Protein AF-A0A928FEE1-F1 (afdb_monomer)

Structure (mmCIF, N/CA/C/O backbone):
data_AF-A0A928FEE1-F1
#
_entry.id   AF-A0A928FEE1-F1
#
loop_
_atom_site.group_PDB
_atom_site.id
_atom_site.type_symbol
_atom_site.label_atom_id
_atom_site.label_alt_id
_atom_site.label_comp_id
_atom_site.label_asym_id
_atom_site.label_entity_id
_atom_site.label_seq_id
_atom_site.pdbx_PDB_ins_code
_atom_site.Cartn_x
_atom_site.Cartn_y
_atom_site.Cartn_z
_atom_site.occupancy
_atom_site.B_iso_or_equiv
_atom_site.auth_seq_id
_atom_site.auth_comp_id
_atom_site.auth_asym_id
_atom_site.auth_atom_id
_atom_site.pdbx_PDB_model_num
ATOM 1 N N . MET A 1 1 ? -19.391 0.045 29.790 1.00 41.47 1 MET A N 1
ATOM 2 C CA . MET A 1 1 ? -18.999 -0.230 28.388 1.00 41.47 1 MET A CA 1
ATOM 3 C C . MET A 1 1 ? -17.915 0.767 28.005 1.00 41.47 1 MET A C 1
ATOM 5 O O . MET A 1 1 ? -18.236 1.896 27.651 1.00 41.47 1 MET A O 1
ATOM 9 N N . ASN A 1 2 ? -16.640 0.400 28.156 1.00 43.00 2 ASN A N 1
ATOM 10 C CA . ASN A 1 2 ? -15.545 1.257 27.702 1.00 43.00 2 ASN A CA 1
ATOM 11 C C . ASN A 1 2 ? -15.552 1.245 26.174 1.00 43.00 2 ASN A C 1
ATOM 13 O O . ASN A 1 2 ? -15.240 0.231 25.556 1.00 43.00 2 ASN A O 1
ATOM 17 N N . LYS A 1 3 ? -15.957 2.361 25.562 1.00 52.31 3 LYS A N 1
ATOM 18 C CA . LYS A 1 3 ? -15.656 2.625 24.158 1.00 52.31 3 LYS A CA 1
ATOM 19 C C . LYS A 1 3 ? -14.149 2.828 24.095 1.00 52.31 3 LYS A C 1
ATOM 21 O O . LYS A 1 3 ? -13.680 3.943 24.295 1.00 52.31 3 LYS A O 1
ATOM 26 N N . GLU A 1 4 ? -13.392 1.755 23.883 1.00 59.00 4 GLU A N 1
ATOM 27 C CA . GLU A 1 4 ? -12.028 1.891 23.391 1.00 59.00 4 GLU A CA 1
ATOM 28 C C . GLU A 1 4 ? -12.129 2.694 22.097 1.00 59.00 4 GLU A C 1
ATOM 30 O O . GLU A 1 4 ? -12.570 2.202 21.057 1.00 59.00 4 GLU A O 1
ATOM 35 N N . THR A 1 5 ? -11.820 3.985 22.176 1.00 59.41 5 THR A N 1
ATOM 36 C CA . THR A 1 5 ? -11.564 4.806 21.003 1.00 59.41 5 THR A CA 1
ATOM 37 C C . THR A 1 5 ? -10.465 4.090 20.245 1.00 59.41 5 THR A C 1
ATOM 39 O O . THR A 1 5 ? -9.312 4.117 20.678 1.00 59.41 5 THR A O 1
ATOM 42 N N . LYS A 1 6 ? -10.834 3.387 19.167 1.00 68.94 6 LYS A N 1
ATOM 43 C CA . LYS A 1 6 ? -9.885 2.758 18.254 1.00 68.94 6 LYS A CA 1
ATOM 44 C C . LYS A 1 6 ? -8.855 3.822 17.895 1.00 68.94 6 LYS A C 1
ATOM 46 O O . LYS A 1 6 ? -9.190 4.782 17.202 1.00 68.94 6 LYS A O 1
ATOM 51 N N . LYS A 1 7 ? -7.641 3.710 18.442 1.00 86.75 7 LYS A N 1
ATOM 52 C CA . LYS A 1 7 ? -6.569 4.672 18.182 1.00 86.75 7 LYS A CA 1
ATOM 53 C C . LYS A 1 7 ? -6.224 4.549 16.706 1.00 86.75 7 LYS A C 1
ATOM 55 O O . LYS A 1 7 ? -5.647 3.550 16.290 1.00 86.75 7 LYS A O 1
ATOM 60 N N . LEU A 1 8 ? -6.664 5.521 15.916 1.00 93.06 8 LEU A N 1
ATOM 61 C CA . LEU A 1 8 ? -6.320 5.594 14.506 1.00 93.06 8 LEU A CA 1
A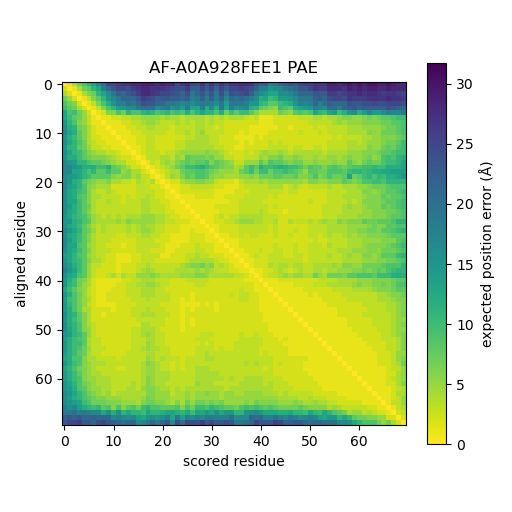TOM 62 C C . LEU A 1 8 ? -4.888 6.110 14.373 1.00 93.06 8 LEU A C 1
ATOM 64 O O . LEU A 1 8 ? -4.453 6.950 15.162 1.00 93.06 8 LEU A O 1
ATOM 68 N N . VAL A 1 9 ? -4.179 5.628 13.360 1.00 93.69 9 VAL A N 1
ATOM 69 C CA . VAL A 1 9 ? -2.813 6.044 13.041 1.00 93.69 9 VAL A CA 1
ATOM 70 C C . VAL A 1 9 ? -2.783 6.761 11.692 1.00 93.69 9 VAL A C 1
ATOM 72 O O . VAL A 1 9 ? -3.511 6.356 10.778 1.00 93.69 9 VAL A O 1
ATOM 75 N N . PRO A 1 10 ? -1.980 7.829 11.552 1.00 94.62 10 PRO A N 1
ATOM 76 C CA . PRO A 1 10 ? -1.786 8.485 10.272 1.00 94.62 10 PRO A CA 1
ATOM 77 C C . PRO A 1 10 ? -0.936 7.602 9.362 1.00 94.62 10 PRO A C 1
ATOM 79 O O . PRO A 1 10 ? 0.091 7.072 9.778 1.00 94.62 10 PRO A O 1
ATOM 82 N N . ILE A 1 11 ? -1.334 7.503 8.101 1.00 93.62 11 ILE A N 1
ATOM 83 C CA . ILE A 1 11 ? -0.543 6.883 7.044 1.00 93.62 11 ILE A CA 1
ATOM 84 C C . ILE A 1 11 ? -0.484 7.803 5.828 1.00 93.62 11 ILE A C 1
ATOM 86 O O . ILE A 1 11 ? -1.385 8.615 5.602 1.00 93.62 11 ILE A O 1
ATOM 90 N N . PHE A 1 12 ? 0.563 7.643 5.030 1.00 93.75 12 PHE A N 1
ATOM 91 C CA . PHE A 1 12 ? 0.708 8.283 3.731 1.00 93.75 12 PHE A CA 1
ATOM 92 C C . PHE A 1 12 ? 1.272 7.261 2.747 1.00 93.75 12 PHE A C 1
ATOM 94 O O . PHE A 1 12 ? 2.299 6.643 3.021 1.00 93.75 12 PHE A O 1
ATOM 101 N N . ILE A 1 13 ? 0.596 7.080 1.612 1.00 92.19 13 ILE A N 1
ATOM 102 C CA . ILE A 1 13 ? 1.075 6.236 0.514 1.00 92.19 13 ILE A CA 1
ATOM 103 C C . ILE A 1 13 ? 1.408 7.166 -0.652 1.00 92.19 13 ILE A C 1
ATOM 105 O O . ILE A 1 13 ? 0.497 7.839 -1.140 1.00 92.19 13 ILE A O 1
ATOM 109 N N . PRO A 1 14 ? 2.667 7.247 -1.113 1.00 90.38 14 PRO A N 1
ATOM 110 C CA . PRO A 1 14 ? 3.007 8.068 -2.265 1.00 90.38 14 PRO A CA 1
ATOM 111 C C . PRO A 1 14 ? 2.366 7.498 -3.532 1.00 90.38 14 PRO A C 1
ATOM 113 O O . PRO A 1 14 ? 2.246 6.286 -3.695 1.00 90.38 14 PRO A O 1
ATOM 116 N N . LYS A 1 15 ? 1.979 8.379 -4.452 1.00 91.62 15 LYS A N 1
ATOM 117 C CA . LYS A 1 15 ? 1.485 7.972 -5.767 1.00 91.62 15 LYS A CA 1
ATOM 118 C C . LYS A 1 15 ? 2.671 7.566 -6.640 1.00 91.62 15 LYS A C 1
ATOM 120 O O . LYS A 1 15 ? 3.522 8.409 -6.916 1.00 91.62 15 LYS A O 1
ATOM 125 N N . ARG A 1 16 ? 2.735 6.299 -7.060 1.00 84.50 16 ARG A N 1
ATOM 126 C CA . ARG A 1 16 ? 3.858 5.788 -7.871 1.00 84.50 16 ARG A CA 1
ATOM 127 C C . ARG A 1 16 ? 3.632 5.950 -9.372 1.00 84.50 16 ARG A C 1
ATOM 129 O O . ARG A 1 16 ? 4.557 6.303 -10.093 1.00 84.50 16 ARG A O 1
ATOM 136 N N . PHE A 1 17 ? 2.397 5.756 -9.837 1.00 82.25 17 PHE A N 1
ATOM 137 C CA . PHE A 1 17 ? 2.063 5.794 -11.262 1.00 82.25 17 PHE A CA 1
ATOM 138 C C . PHE A 1 17 ? 0.838 6.659 -11.555 1.00 82.25 17 PHE A C 1
ATOM 140 O O . PHE A 1 17 ? -0.016 6.924 -10.701 1.00 82.25 17 PHE A O 1
ATOM 147 N N . LYS A 1 18 ? 0.723 7.094 -12.813 1.00 79.62 18 LYS A N 1
ATOM 148 C CA . LYS A 1 18 ? -0.474 7.776 -13.306 1.00 79.62 18 LYS A CA 1
ATOM 149 C C . LYS A 1 18 ? -1.642 6.780 -13.311 1.00 79.62 18 LYS A C 1
ATOM 151 O O . LYS A 1 18 ? -1.634 5.837 -14.089 1.00 79.62 18 LYS A O 1
ATOM 156 N N . GLY A 1 19 ? -2.626 7.005 -12.440 1.00 80.56 19 GLY A N 1
ATOM 157 C CA . GLY A 1 19 ? -3.819 6.157 -12.285 1.00 80.56 19 GLY A CA 1
ATOM 158 C C . GLY A 1 19 ? -3.858 5.338 -10.993 1.00 80.56 19 GLY A C 1
ATOM 159 O O . GLY A 1 19 ? -4.903 4.792 -10.655 1.00 80.56 19 GLY A O 1
ATOM 160 N N . ASP A 1 20 ? -2.764 5.302 -10.231 1.00 84.25 20 ASP A N 1
ATOM 161 C CA . ASP A 1 20 ? -2.750 4.696 -8.900 1.00 84.25 20 ASP A CA 1
ATOM 162 C C . ASP A 1 20 ? -3.346 5.681 -7.887 1.00 84.25 20 ASP A C 1
ATOM 164 O O . ASP A 1 20 ? -2.614 6.417 -7.233 1.00 84.25 20 ASP A O 1
ATOM 168 N N . ASP A 1 21 ? -4.676 5.801 -7.858 1.00 90.62 21 ASP A N 1
ATOM 169 C CA . ASP A 1 21 ? -5.399 6.725 -6.967 1.00 90.62 21 ASP A CA 1
ATOM 170 C C . ASP A 1 21 ? -5.784 6.080 -5.627 1.00 90.62 21 ASP A C 1
ATOM 172 O O . ASP A 1 21 ? -6.032 6.783 -4.641 1.00 90.62 21 ASP A O 1
ATOM 176 N N . VAL A 1 22 ? -5.835 4.746 -5.576 1.00 91.69 22 VAL A N 1
ATOM 177 C CA . VAL A 1 22 ? -6.234 3.980 -4.392 1.00 91.69 22 VAL A CA 1
ATOM 178 C C . VAL A 1 22 ? -5.444 2.683 -4.267 1.00 91.69 22 VAL A C 1
ATOM 180 O O . VAL A 1 22 ? -5.349 1.897 -5.204 1.00 91.69 22 VAL A O 1
ATOM 183 N N . ARG A 1 23 ? -4.993 2.397 -3.046 1.00 90.31 23 ARG A N 1
ATOM 184 C CA . ARG A 1 23 ? -4.492 1.085 -2.644 1.00 90.31 23 ARG A CA 1
ATOM 185 C C . ARG A 1 23 ? -5.550 0.331 -1.857 1.00 90.31 23 ARG A C 1
ATOM 187 O O . ARG A 1 23 ? -6.250 0.917 -1.035 1.00 90.31 23 ARG A O 1
ATOM 194 N N . THR A 1 24 ? -5.645 -0.976 -2.065 1.00 92.62 24 THR A N 1
ATOM 195 C CA . THR A 1 24 ? -6.587 -1.827 -1.329 1.00 92.62 24 THR A CA 1
ATOM 196 C C . THR A 1 24 ? -5.835 -2.837 -0.475 1.00 92.62 24 THR A C 1
ATOM 198 O O . THR A 1 24 ? -4.924 -3.498 -0.963 1.00 92.62 24 THR A O 1
ATOM 201 N N . VAL A 1 25 ? -6.230 -2.970 0.790 1.00 92.75 25 VAL A N 1
ATOM 202 C CA . VAL A 1 25 ? -5.701 -3.980 1.719 1.00 92.75 25 VAL A CA 1
ATOM 203 C C . VAL A 1 25 ? -6.844 -4.784 2.332 1.00 92.75 25 VAL A C 1
ATOM 205 O O . VAL A 1 25 ? -7.934 -4.252 2.554 1.00 92.75 25 VAL A O 1
ATOM 208 N N . SER A 1 26 ? -6.591 -6.066 2.602 1.00 94.44 26 SER A N 1
ATOM 209 C CA . SER A 1 26 ? -7.528 -6.965 3.278 1.00 94.44 26 SER A CA 1
ATOM 210 C C . SER A 1 26 ? -6.909 -7.491 4.567 1.00 94.44 26 SER A C 1
ATOM 212 O O . SER A 1 26 ? -5.791 -7.999 4.551 1.00 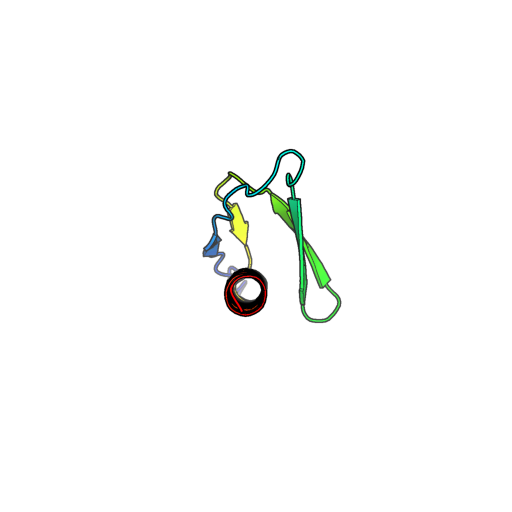94.44 26 SER A O 1
ATOM 214 N N . VAL A 1 27 ? -7.630 -7.370 5.679 1.00 94.06 27 VAL A N 1
ATOM 215 C CA . VAL A 1 27 ? -7.225 -7.885 6.993 1.00 94.06 27 VAL A CA 1
ATOM 216 C C . VAL A 1 27 ? -8.403 -8.649 7.581 1.00 94.06 27 VAL A C 1
ATOM 218 O O . VAL A 1 27 ? -9.474 -8.076 7.780 1.00 94.06 27 VAL A O 1
ATOM 221 N N . ASN A 1 28 ? -8.221 -9.941 7.864 1.00 94.00 28 ASN A N 1
ATOM 222 C CA . ASN A 1 28 ? -9.252 -10.811 8.450 1.00 94.00 28 ASN A CA 1
ATOM 223 C C . ASN A 1 28 ? -10.608 -10.725 7.715 1.00 94.00 28 ASN A C 1
ATOM 225 O O . ASN A 1 28 ? -11.658 -10.570 8.340 1.00 94.00 28 ASN A O 1
ATOM 229 N N . GLY A 1 29 ? -10.579 -10.747 6.377 1.00 93.94 29 GLY A N 1
ATOM 230 C CA . GLY A 1 29 ? -11.774 -10.670 5.525 1.00 93.94 29 GLY A CA 1
ATOM 231 C C . GLY A 1 29 ? -12.406 -9.278 5.402 1.00 93.94 29 GLY A C 1
ATOM 232 O O . GLY A 1 29 ? -13.439 -9.134 4.752 1.00 93.94 29 GLY A O 1
ATOM 233 N N . LYS A 1 30 ? -11.811 -8.241 6.004 1.00 94.44 30 LYS A N 1
ATOM 234 C CA . LYS A 1 30 ? -12.256 -6.848 5.869 1.00 94.44 30 LYS A CA 1
ATOM 235 C C . LYS A 1 30 ? -11.373 -6.103 4.885 1.00 94.44 30 LYS A C 1
ATOM 237 O O . LYS A 1 30 ? -10.155 -6.124 5.025 1.00 94.44 30 LYS A O 1
ATOM 242 N N . TYR A 1 31 ? -11.994 -5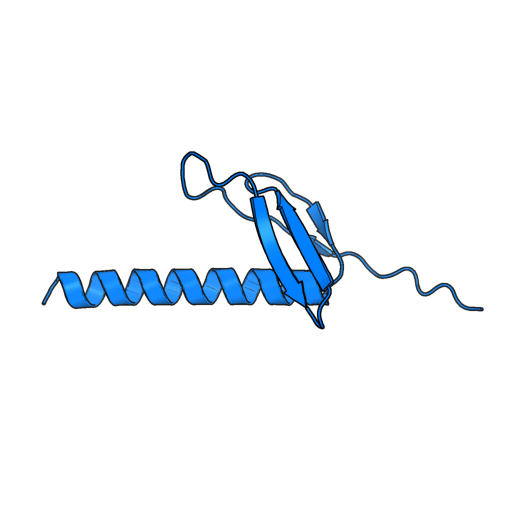.377 3.963 1.00 92.88 31 TYR A N 1
ATOM 243 C CA . TYR A 1 31 ? -11.299 -4.585 2.952 1.00 92.88 31 TYR A CA 1
ATOM 244 C C . TYR A 1 31 ? -11.257 -3.104 3.323 1.00 92.88 31 TYR A C 1
ATOM 246 O O . TYR A 1 31 ? -12.217 -2.554 3.872 1.00 92.88 31 TYR A O 1
ATOM 254 N N . LYS A 1 32 ? -10.153 -2.442 2.977 1.00 92.38 32 LYS A N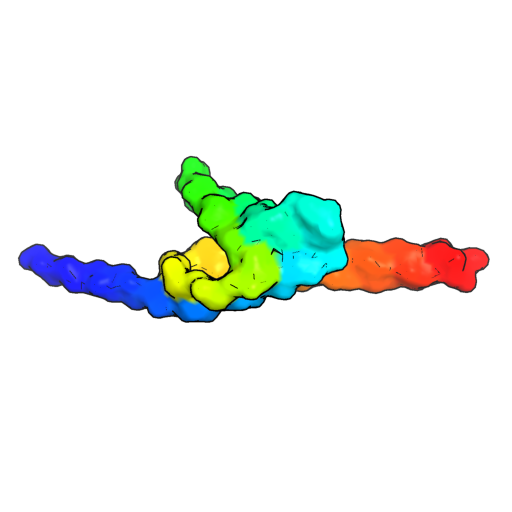 1
ATOM 255 C CA . LYS A 1 32 ? -10.013 -0.989 3.077 1.00 92.38 32 LYS A CA 1
ATOM 256 C C . LYS A 1 32 ? -9.389 -0.433 1.804 1.00 92.38 32 LYS A C 1
ATOM 258 O O . LYS A 1 32 ? -8.324 -0.885 1.395 1.00 92.38 32 LYS A O 1
ATOM 263 N N . HIS A 1 33 ? -10.043 0.572 1.228 1.00 92.94 33 HIS A N 1
ATOM 264 C CA . HIS A 1 33 ? -9.474 1.411 0.177 1.00 92.94 33 HIS A CA 1
ATOM 265 C C . HIS A 1 33 ? -8.793 2.619 0.811 1.00 92.94 33 HIS A C 1
ATOM 267 O O . HIS A 1 33 ? -9.359 3.277 1.690 1.00 92.94 33 HIS A O 1
ATOM 273 N N . ILE A 1 34 ? -7.572 2.887 0.376 1.00 91.81 34 ILE A N 1
ATOM 274 C CA . ILE A 1 34 ? -6.687 3.888 0.947 1.00 91.81 34 ILE A CA 1
ATOM 275 C C . ILE A 1 34 ? -6.231 4.794 -0.193 1.00 91.81 34 ILE A C 1
ATOM 277 O O . ILE A 1 34 ? -5.528 4.319 -1.085 1.00 91.81 34 ILE A O 1
ATOM 281 N N . PRO A 1 35 ? -6.626 6.076 -0.195 1.00 92.00 35 PRO A N 1
ATOM 282 C CA . PRO A 1 35 ? -6.183 7.016 -1.214 1.00 92.00 35 PRO A CA 1
ATOM 283 C C . PRO A 1 35 ? -4.662 7.173 -1.201 1.00 92.00 35 PRO A C 1
ATOM 285 O O . PRO A 1 35 ? -4.063 7.345 -0.136 1.00 92.00 35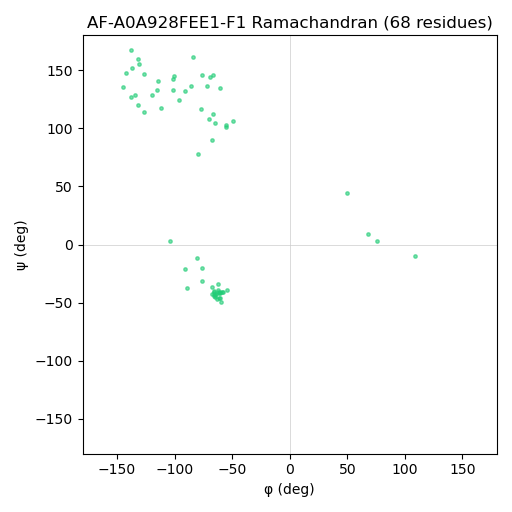 PRO A O 1
ATOM 288 N N . THR A 1 36 ? -4.044 7.155 -2.375 1.00 92.94 36 THR A N 1
ATOM 289 C CA . THR A 1 36 ? -2.627 7.503 -2.529 1.00 92.94 36 THR A CA 1
ATOM 290 C C . THR A 1 36 ? -2.465 9.024 -2.656 1.00 92.94 36 THR A C 1
ATOM 292 O O . THR A 1 36 ? -3.416 9.772 -2.905 1.00 92.94 36 THR A O 1
ATOM 295 N N . GLY A 1 37 ? -1.249 9.519 -2.428 1.00 93.44 37 GLY A N 1
ATOM 296 C CA . GLY A 1 37 ? -0.900 10.938 -2.511 1.00 93.44 37 GLY A CA 1
ATOM 297 C C . GLY A 1 37 ? -1.532 11.821 -1.429 1.00 93.44 37 GLY A C 1
ATOM 298 O O . GLY A 1 37 ? -1.432 13.043 -1.512 1.00 93.44 37 GLY A O 1
ATOM 299 N N . LYS A 1 38 ? -2.184 11.236 -0.417 1.00 90.50 38 LYS A N 1
ATOM 300 C CA . LYS A 1 38 ? -2.851 11.953 0.680 1.00 90.50 38 LYS A CA 1
ATOM 301 C C . LYS A 1 38 ? -2.558 11.285 2.018 1.00 90.50 38 LYS A C 1
ATOM 303 O O . LYS A 1 38 ? -2.330 10.080 2.083 1.00 90.50 38 LYS A O 1
ATOM 308 N N . GLN A 1 39 ? -2.583 12.074 3.090 1.00 93.19 39 GLN A N 1
ATOM 309 C CA . GLN A 1 39 ? -2.484 11.560 4.455 1.00 93.19 39 GLN A CA 1
ATOM 310 C C . GLN A 1 39 ? -3.873 11.144 4.960 1.00 93.19 39 GLN A C 1
ATOM 312 O O . GLN A 1 39 ? -4.846 11.871 4.757 1.00 93.19 39 GLN A O 1
ATOM 317 N N . PHE A 1 40 ? -3.973 9.984 5.613 1.00 89.81 40 PHE A N 1
ATOM 318 C CA . PHE A 1 40 ? -5.240 9.419 6.091 1.00 89.81 40 PHE A CA 1
ATOM 319 C C . PHE A 1 40 ? -5.084 8.733 7.454 1.00 89.81 40 PHE A C 1
ATOM 321 O O . PHE A 1 40 ? -4.042 8.152 7.736 1.00 89.81 40 PHE A O 1
ATOM 328 N N . MET A 1 41 ? -6.128 8.768 8.289 1.00 94.00 41 MET A N 1
ATOM 329 C CA . MET A 1 41 ? -6.160 8.086 9.592 1.00 94.00 41 MET A CA 1
ATOM 330 C C . MET A 1 41 ? -6.850 6.721 9.462 1.00 94.00 41 MET A C 1
ATOM 332 O O . MET A 1 41 ? -7.998 6.664 9.010 1.00 94.00 41 MET A O 1
ATOM 336 N N . ILE A 1 42 ? -6.193 5.626 9.861 1.00 93.44 42 ILE A N 1
ATOM 337 C CA . ILE A 1 42 ? -6.734 4.257 9.734 1.00 93.44 42 ILE A CA 1
ATOM 338 C C . ILE A 1 42 ? -6.475 3.398 10.978 1.00 93.44 42 ILE A C 1
ATOM 340 O O . ILE A 1 42 ? -5.703 3.777 11.853 1.00 93.44 42 ILE A O 1
ATOM 344 N N . GLU A 1 43 ? -7.130 2.238 11.080 1.00 94.00 43 GLU A N 1
ATOM 345 C CA . GLU A 1 43 ? -6.874 1.308 12.189 1.00 94.00 43 GLU A CA 1
ATOM 346 C C . GLU A 1 43 ? -5.466 0.683 12.060 1.00 94.00 43 GLU A C 1
ATOM 348 O O . GLU A 1 43 ? -5.047 0.382 10.937 1.00 94.00 43 GLU A O 1
ATOM 353 N N . PRO A 1 44 ? -4.748 0.437 13.175 1.00 93.88 44 PRO A N 1
ATOM 354 C CA . PRO A 1 44 ? -3.352 -0.015 13.151 1.00 93.88 44 PRO A CA 1
ATOM 355 C C . PRO A 1 44 ? -3.095 -1.277 12.321 1.00 93.88 44 PRO A C 1
ATOM 357 O O . PRO A 1 44 ? -2.112 -1.334 11.592 1.00 93.88 44 PRO A O 1
ATOM 360 N N . CYS A 1 45 ? -4.001 -2.258 12.356 1.00 93.69 45 CYS A N 1
ATOM 361 C CA . CYS A 1 45 ? -3.846 -3.500 11.595 1.00 93.69 45 CYS A CA 1
ATOM 362 C C . CYS A 1 45 ? -3.815 -3.274 10.074 1.00 93.69 45 CYS A C 1
ATOM 364 O O . CYS A 1 45 ? -3.094 -3.956 9.352 1.00 93.69 45 CYS A O 1
ATOM 366 N N . PHE A 1 46 ? -4.561 -2.286 9.575 1.00 94.75 46 PHE A N 1
ATOM 367 C CA . PHE A 1 46 ? -4.502 -1.911 8.167 1.00 94.75 46 PHE A CA 1
ATOM 368 C C . PHE A 1 46 ? -3.242 -1.100 7.852 1.00 94.75 46 PHE A C 1
ATOM 370 O O . PHE A 1 46 ? -2.724 -1.214 6.746 1.00 94.75 46 PHE A O 1
ATOM 377 N N . ALA A 1 47 ? -2.729 -0.305 8.797 1.00 93.88 47 ALA A N 1
ATOM 378 C CA . ALA A 1 47 ? -1.477 0.433 8.614 1.00 93.88 47 ALA A CA 1
ATOM 379 C C . ALA A 1 47 ? -0.277 -0.505 8.484 1.00 93.88 47 ALA A C 1
ATOM 381 O O . ALA A 1 47 ? 0.543 -0.330 7.585 1.00 93.88 47 ALA A O 1
ATOM 382 N N . GLU A 1 48 ? -0.225 -1.540 9.318 1.00 93.75 48 GLU A N 1
ATOM 383 C CA . GLU A 1 48 ? 0.778 -2.598 9.218 1.00 93.75 48 GLU A CA 1
ATOM 384 C C . GLU A 1 48 ? 0.683 -3.339 7.876 1.00 93.75 48 GLU A C 1
ATOM 386 O O . GLU A 1 48 ? 1.685 -3.495 7.179 1.00 93.75 48 GLU A O 1
ATOM 391 N N . ALA A 1 49 ? -0.533 -3.706 7.450 1.00 95.00 49 ALA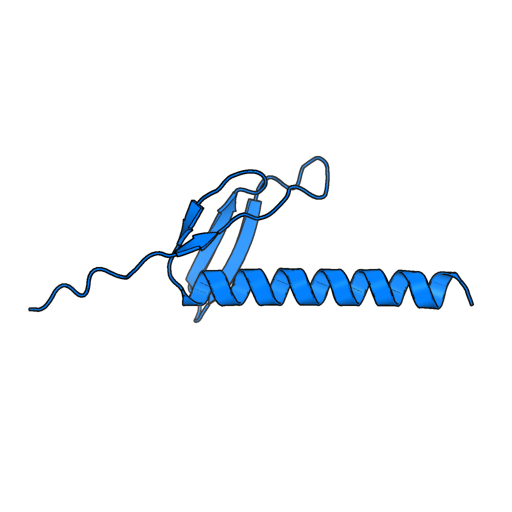 A N 1
ATOM 392 C CA . ALA A 1 49 ? -0.747 -4.350 6.155 1.00 95.00 49 ALA A CA 1
ATOM 393 C C . ALA A 1 49 ? -0.265 -3.483 4.975 1.00 95.00 49 ALA A C 1
ATOM 395 O O . ALA A 1 49 ? 0.353 -3.998 4.044 1.00 95.00 49 ALA A O 1
ATOM 396 N N .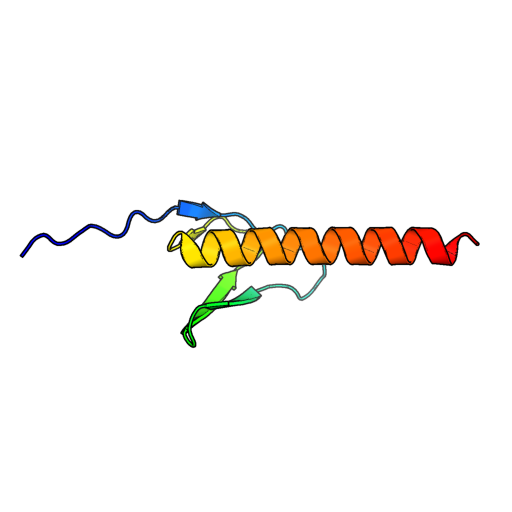 VAL A 1 50 ? -0.502 -2.167 5.018 1.00 94.31 50 VAL A N 1
ATOM 397 C CA . VAL A 1 50 ? 0.006 -1.221 4.010 1.00 94.31 50 VAL A CA 1
ATOM 398 C C . VAL A 1 50 ? 1.529 -1.175 4.000 1.00 94.31 50 VAL A C 1
ATOM 400 O O . VAL A 1 50 ? 2.121 -1.222 2.923 1.00 94.31 50 VAL A O 1
ATOM 403 N N . ALA A 1 51 ? 2.161 -1.072 5.172 1.00 92.62 51 ALA A N 1
ATOM 404 C CA . ALA A 1 51 ? 3.615 -1.000 5.280 1.00 92.62 51 ALA A CA 1
ATOM 405 C C . ALA A 1 51 ? 4.276 -2.261 4.706 1.00 92.62 51 ALA A C 1
ATOM 407 O O . ALA A 1 51 ? 5.174 -2.158 3.870 1.00 92.62 51 ALA A O 1
ATOM 408 N N . ASN A 1 52 ? 3.763 -3.440 5.065 1.00 94.19 52 ASN A N 1
ATOM 409 C CA . ASN A 1 52 ? 4.245 -4.716 4.538 1.00 94.19 52 ASN A CA 1
ATOM 410 C C . ASN A 1 52 ? 4.078 -4.806 3.017 1.00 94.19 52 ASN A C 1
ATOM 412 O O . ASN A 1 52 ? 4.984 -5.259 2.321 1.00 94.19 52 ASN A O 1
ATOM 416 N N . ALA A 1 53 ? 2.949 -4.328 2.489 1.00 91.50 53 ALA A N 1
ATOM 417 C CA . ALA A 1 53 ? 2.712 -4.310 1.053 1.00 91.50 53 ALA A CA 1
ATOM 418 C C . ALA A 1 53 ? 3.677 -3.357 0.316 1.00 91.50 53 ALA A C 1
ATOM 420 O O . ALA A 1 53 ? 4.171 -3.706 -0.753 1.00 91.50 53 ALA A O 1
ATOM 421 N N . CYS A 1 54 ? 3.986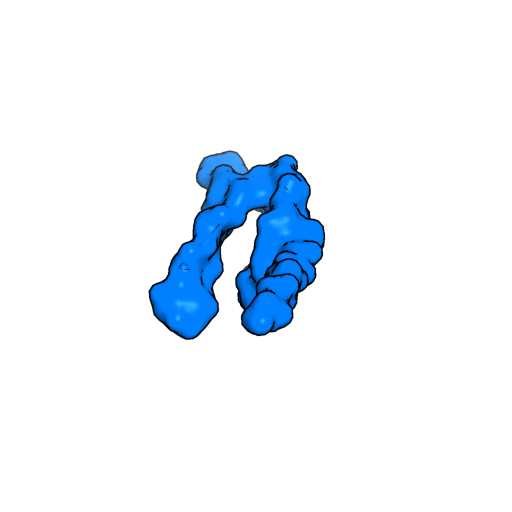 -2.173 0.870 1.00 90.69 54 CYS A N 1
ATOM 422 C CA . CYS A 1 54 ? 5.022 -1.283 0.316 1.00 90.69 54 CYS A CA 1
ATOM 423 C C . CYS A 1 54 ? 6.393 -1.973 0.276 1.00 90.69 54 CYS A C 1
ATOM 425 O O . CYS A 1 54 ? 7.047 -1.968 -0.762 1.00 90.69 54 CYS A O 1
ATOM 427 N N . LEU A 1 55 ? 6.807 -2.586 1.390 1.00 93.56 55 LEU A N 1
ATOM 428 C CA . LEU A 1 55 ? 8.107 -3.252 1.489 1.00 93.56 55 LEU A CA 1
ATOM 429 C C . LEU A 1 55 ? 8.235 -4.408 0.490 1.00 93.56 55 LEU A C 1
ATOM 431 O O . LEU A 1 55 ? 9.273 -4.556 -0.148 1.00 93.56 55 LEU A O 1
ATOM 435 N N . ALA A 1 56 ? 7.180 -5.210 0.328 1.00 93.38 56 ALA A N 1
ATOM 436 C CA . ALA A 1 56 ? 7.167 -6.310 -0.632 1.00 93.38 56 ALA A CA 1
ATOM 437 C C . ALA A 1 56 ? 7.323 -5.821 -2.082 1.00 93.38 56 ALA A C 1
ATOM 439 O O . ALA A 1 56 ? 8.058 -6.431 -2.858 1.00 93.38 56 ALA A O 1
ATOM 440 N N . GLU A 1 57 ? 6.671 -4.714 -2.443 1.00 90.81 57 GLU A N 1
ATOM 441 C CA . GLU A 1 57 ? 6.832 -4.089 -3.761 1.00 90.81 57 GLU A CA 1
ATOM 442 C C . GLU A 1 57 ? 8.255 -3.567 -3.971 1.00 90.81 57 GLU A C 1
ATOM 444 O O . GLU A 1 57 ? 8.850 -3.838 -5.011 1.00 90.81 57 GLU A O 1
ATOM 449 N N . ASP A 1 58 ? 8.828 -2.877 -2.983 1.00 91.81 58 ASP A N 1
ATOM 450 C CA . ASP A 1 58 ? 10.193 -2.343 -3.076 1.00 91.81 58 ASP A CA 1
ATOM 451 C C . ASP A 1 58 ? 11.236 -3.457 -3.243 1.00 91.81 58 ASP A C 1
ATOM 453 O O . ASP A 1 58 ? 12.165 -3.337 -4.048 1.00 91.81 58 ASP A O 1
ATOM 457 N N . LEU A 1 59 ? 11.055 -4.577 -2.536 1.00 95.56 59 LEU A N 1
ATOM 458 C CA . LEU A 1 59 ? 11.888 -5.769 -2.695 1.00 95.56 59 LEU A CA 1
ATOM 459 C C . LEU A 1 59 ? 11.730 -6.395 -4.086 1.00 95.56 59 LEU A C 1
ATOM 461 O O . LEU A 1 59 ? 12.730 -6.756 -4.708 1.00 95.56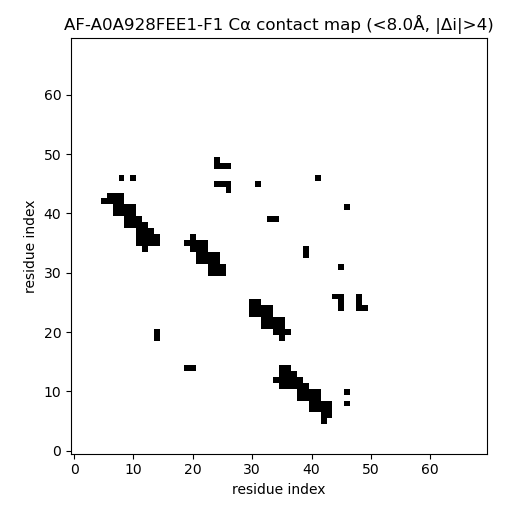 59 LEU A O 1
ATOM 465 N N . ALA A 1 60 ? 10.499 -6.503 -4.591 1.00 94.12 60 ALA A N 1
ATOM 466 C CA . ALA A 1 60 ? 10.238 -7.058 -5.916 1.00 94.12 60 ALA A CA 1
ATOM 467 C C . ALA A 1 60 ? 10.861 -6.204 -7.031 1.00 94.12 60 ALA A C 1
ATOM 469 O O . ALA A 1 60 ? 11.469 -6.752 -7.950 1.00 94.12 60 ALA A O 1
ATOM 470 N N . GLU A 1 61 ? 10.753 -4.877 -6.948 1.00 91.88 61 GLU A N 1
ATOM 471 C CA . GLU A 1 61 ? 11.386 -3.966 -7.909 1.00 91.88 61 GLU A CA 1
ATOM 472 C C . GLU A 1 61 ? 12.916 -4.026 -7.827 1.00 91.88 61 GLU A C 1
ATOM 474 O O . GLU A 1 61 ? 13.582 -4.099 -8.860 1.00 91.88 61 GLU A O 1
ATOM 479 N N . SER A 1 62 ? 13.480 -4.094 -6.617 1.00 94.00 62 SER A N 1
ATOM 480 C CA . SER A 1 62 ? 14.930 -4.253 -6.427 1.00 94.00 62 SER A CA 1
ATOM 481 C C . SER A 1 62 ? 15.448 -5.553 -7.050 1.00 94.00 62 SER A C 1
ATOM 483 O O . SER A 1 62 ? 16.480 -5.551 -7.718 1.00 94.00 62 SER A O 1
ATOM 485 N N . TYR A 1 63 ? 14.707 -6.653 -6.891 1.00 95.38 63 TYR A N 1
ATOM 486 C CA . TYR A 1 63 ? 15.044 -7.935 -7.507 1.00 95.38 63 TYR A CA 1
ATOM 487 C C . TYR A 1 63 ? 14.954 -7.891 -9.039 1.00 95.38 63 TYR A C 1
ATOM 489 O O . TYR A 1 63 ? 15.861 -8.358 -9.723 1.00 95.38 63 TYR A O 1
ATOM 497 N N . LYS A 1 64 ? 13.898 -7.287 -9.604 1.00 94.62 64 LYS A N 1
ATOM 498 C CA . LYS A 1 64 ? 13.785 -7.096 -11.063 1.00 94.62 64 LYS A CA 1
ATOM 499 C C . LYS A 1 64 ? 14.965 -6.301 -11.622 1.00 94.62 64 LYS A C 1
ATOM 501 O O . LYS A 1 64 ? 15.481 -6.640 -12.681 1.00 94.62 64 LYS A O 1
ATOM 506 N N . ALA A 1 65 ? 15.397 -5.262 -10.909 1.00 93.00 65 ALA A N 1
ATOM 507 C CA . ALA A 1 65 ? 16.547 -4.463 -11.307 1.00 93.00 65 ALA A CA 1
ATOM 508 C C . ALA A 1 65 ? 17.862 -5.255 -11.233 1.00 93.00 65 ALA A C 1
ATOM 510 O O . ALA A 1 65 ? 18.709 -5.075 -12.104 1.00 93.00 65 ALA A O 1
ATOM 511 N N . SER A 1 66 ? 18.045 -6.140 -10.245 1.00 94.19 66 SER A N 1
ATOM 512 C CA . SER A 1 66 ? 19.266 -6.953 -10.168 1.00 94.19 66 SER A CA 1
ATOM 513 C C . SER A 1 66 ? 19.356 -7.963 -11.310 1.00 94.19 66 SER A C 1
ATOM 515 O O . SER A 1 66 ? 20.412 -8.081 -11.911 1.00 94.19 66 SER A O 1
ATOM 517 N N . VAL A 1 67 ? 18.252 -8.634 -11.659 1.00 94.00 67 VAL A N 1
ATOM 518 C CA . VAL A 1 67 ? 18.253 -9.649 -12.732 1.00 94.00 67 VAL A CA 1
ATOM 519 C C . VAL A 1 67 ? 18.279 -9.063 -14.145 1.00 94.00 67 VAL A C 1
ATOM 521 O O . VAL A 1 67 ? 18.605 -9.770 -15.084 1.00 94.00 67 VAL A O 1
ATOM 524 N N . ALA A 1 68 ? 17.902 -7.794 -14.325 1.00 82.94 68 ALA A N 1
ATOM 525 C CA . ALA A 1 68 ? 17.933 -7.133 -15.632 1.00 82.94 68 ALA A CA 1
ATOM 526 C C . ALA A 1 68 ? 19.333 -6.628 -16.032 1.00 82.94 68 ALA A C 1
ATOM 528 O O . ALA A 1 68 ? 19.516 -6.205 -17.171 1.00 82.94 68 ALA A O 1
ATOM 529 N N . ASN A 1 69 ? 20.285 -6.621 -15.092 1.00 65.19 69 ASN A N 1
ATOM 530 C CA . ASN A 1 69 ? 21.666 -6.183 -15.305 1.00 65.19 69 ASN A CA 1
ATOM 531 C C . ASN A 1 69 ? 22.668 -7.356 -15.406 1.00 65.19 69 ASN A C 1
ATOM 533 O O . ASN A 1 69 ? 23.862 -7.088 -15.540 1.00 65.19 69 ASN A O 1
ATOM 537 N N . ASP A 1 70 ? 22.185 -8.604 -15.350 1.00 53.22 70 ASP A N 1
ATOM 538 C CA . ASP A 1 70 ? 22.938 -9.846 -15.605 1.00 53.22 70 ASP A CA 1
ATOM 539 C C . ASP A 1 70 ? 22.713 -10.333 -17.049 1.00 53.22 70 ASP A C 1
ATOM 541 O O . ASP A 1 70 ? 23.692 -10.801 -17.677 1.00 53.22 70 ASP A O 1
#

Solvent-accessible surface area (backbone atoms only — not comparable to full-atom values): 4387 Å² total; per-residue (Å²): 134,86,78,74,74,76,70,59,41,82,47,70,42,77,56,86,53,97,83,48,54,61,46,76,49,73,57,96,91,42,77,46,82,41,58,34,69,42,78,48,75,40,54,56,73,58,53,52,53,52,52,54,52,52,53,52,50,53,51,52,52,53,51,54,56,57,65,73,76,111

Radius of gyration: 15.28 Å; Cα contacts (8 Å, |Δi|>4): 72; chains: 1; bounding box: 42×23×44 Å

Mean predicted aligned error: 5.91 Å

Nearest PDB structures (foldseek):
  4l7p-assembly1_A  TM=3.817E-01  e=5.349E+00  Homo sapiens
  4l6z-assembly1_A  TM=2.684E-01  e=2.670E+00  Homo sapiens
  6djy-assembly1_B  TM=3.520E-01  e=7.335E+00  Fako virus
  4gv4-assembly1_A  TM=2.650E-01  e=3.901E+00  Homo sapiens

pLDDT: mean 87.76, std 12.51, range [41.47, 95.56]

Foldseek 3Di:
DDPPPQQWDKDAAADDDDPCQWDWFDDPNDIDTDGHPDIDTHHVRVVVRVVVVVVVVVVVVVVVVVVVVD

Secondary structure (DSSP, 8-state):
--------EEEE----STT--EEEEEETTEEEEEETTSEEEE-HHHHHHHHHHHHHHHHHHHHHHHHTT-

Sequence (70 aa):
MNKETKKLVPIFIPKRFKGDDVRTVSVNGKYKHIPTGKQFMIEPCFAEAVANACLAEDLAESYKASVAND